Protein AF-A0A0U2YHE4-F1 (afdb_monomer)

Radius of gyration: 22.78 Å; Cα contacts (8 Å, |Δi|>4): 48; chains: 1; bounding box: 51×53×50 Å

Mean predicted aligned error: 12.99 Å

Foldseek 3Di:
DDDDDDDDDDDDPDPPPVPPPPPDDPDQDPVNVVVVVVVVVVVVVCVVDPPVVVVVVCPPPDPDDCPVVLCPDPVDDAADDDDDQADPVGGGPHVPDPPVVVVVVCVVVPHSD

pLDDT: mean 78.51, std 22.76, range [29.86, 98.0]

Sequence (113 aa):
MSSFVFLHCFCNPNFAFFAALRENFPMSTFLEEILKLKRRRVEEAKRQFKIQNLEFKIGADRPPHRLREALQNQNRINIIAEIKRASPSKGIINDKIDVAELAENYERGGACA

Secondary structure (DSSP, 8-state):
--------------TTSTTS------S--HHHHHHHHHHHHHHHHHHHS-HHHHHHHS-TTPPPP-HHHHT--TTS--------SEETTTEES-TT--HHHHHHHHHHTT---

Structure (mmCIF, N/CA/C/O backbone):
data_AF-A0A0U2YHE4-F1
#
_entry.id   AF-A0A0U2YHE4-F1
#
loop_
_atom_site.group_PDB
_atom_site.id
_atom_site.type_symbol
_atom_site.label_atom_id
_atom_site.label_alt_id
_atom_site.label_comp_id
_atom_site.label_asym_id
_atom_site.label_entity_id
_atom_site.label_seq_id
_atom_site.pdbx_PDB_ins_code
_atom_site.Cartn_x
_atom_site.Cartn_y
_atom_site.Cartn_z
_atom_site.occupancy
_atom_site.B_iso_or_equiv
_atom_site.auth_seq_id
_atom_site.auth_comp_id
_atom_site.auth_asym_id
_atom_site.auth_atom_id
_atom_site.pdbx_PDB_model_num
ATOM 1 N N . MET A 1 1 ? 10.563 37.715 27.245 1.00 35.75 1 MET A N 1
ATOM 2 C CA . MET A 1 1 ? 11.497 38.674 26.618 1.00 35.75 1 MET A CA 1
ATOM 3 C C . MET A 1 1 ? 12.772 37.906 26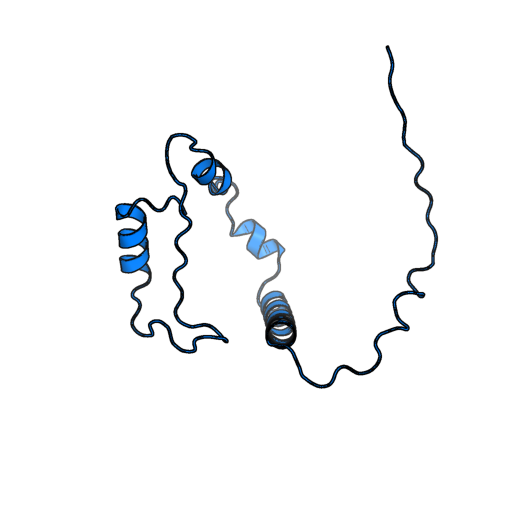.327 1.00 35.75 1 MET A C 1
ATOM 5 O O . MET A 1 1 ? 13.285 37.315 27.260 1.00 35.75 1 MET A O 1
ATOM 9 N N . SER A 1 2 ? 13.318 37.768 25.131 1.00 33.00 2 SER A N 1
ATOM 10 C CA . SER A 1 2 ? 12.967 38.170 23.766 1.00 33.00 2 SER A CA 1
ATOM 11 C C . SER A 1 2 ? 13.879 37.298 22.881 1.00 33.00 2 SER A C 1
ATOM 13 O O . SER A 1 2 ? 15.017 37.047 23.258 1.00 33.00 2 SER A O 1
ATOM 15 N N . SER A 1 3 ? 13.326 36.592 21.897 1.00 32.47 3 SER A N 1
ATOM 16 C CA . SER A 1 3 ? 13.393 36.946 20.466 1.00 32.47 3 SER A CA 1
ATOM 17 C C . SER A 1 3 ? 14.740 36.653 19.791 1.00 32.47 3 SER A C 1
ATOM 19 O O . SER A 1 3 ? 15.741 37.209 20.210 1.00 32.47 3 SER A O 1
ATOM 21 N N . PHE A 1 4 ? 14.662 35.865 18.699 1.00 34.75 4 PHE A N 1
ATOM 22 C CA . PHE A 1 4 ? 15.253 36.104 17.361 1.00 34.75 4 PHE A CA 1
ATOM 23 C C . PHE A 1 4 ? 16.783 36.359 17.269 1.00 34.75 4 PHE A C 1
ATOM 25 O O . PHE A 1 4 ? 17.360 37.076 18.061 1.00 34.75 4 PHE A O 1
ATOM 32 N N . VAL A 1 5 ? 17.562 35.864 16.304 1.00 31.47 5 VAL A N 1
ATOM 33 C CA . VAL A 1 5 ? 17.374 35.696 14.856 1.00 31.47 5 VAL A CA 1
ATOM 34 C C . VAL A 1 5 ? 18.430 34.671 14.401 1.00 31.47 5 VAL A C 1
ATOM 36 O O . VAL A 1 5 ? 19.601 34.832 14.735 1.00 31.47 5 VAL A O 1
ATOM 39 N N . PHE A 1 6 ? 18.072 33.668 13.594 1.00 29.86 6 PHE A N 1
ATOM 40 C CA . PHE A 1 6 ? 19.050 32.970 12.750 1.00 29.86 6 PHE A CA 1
ATOM 41 C C . PHE A 1 6 ? 18.666 33.225 11.295 1.00 29.86 6 PHE A C 1
ATOM 43 O O . PHE A 1 6 ? 17.744 32.618 10.757 1.00 29.86 6 PHE A O 1
ATOM 50 N N . LEU A 1 7 ? 19.355 34.180 10.680 1.00 32.72 7 LEU A N 1
ATOM 51 C CA . LEU A 1 7 ? 19.407 34.348 9.240 1.00 32.72 7 LEU A CA 1
ATOM 52 C C . LEU A 1 7 ? 20.836 34.750 8.905 1.00 32.72 7 LEU A C 1
ATOM 54 O O . LEU A 1 7 ? 21.238 35.868 9.199 1.00 32.72 7 LEU A O 1
ATOM 58 N N . HIS A 1 8 ? 21.584 33.849 8.280 1.00 34.75 8 HIS A N 1
ATOM 59 C CA . HIS A 1 8 ? 22.434 34.244 7.167 1.00 34.75 8 HIS A CA 1
ATOM 60 C C . HIS A 1 8 ? 22.691 33.045 6.257 1.00 34.75 8 HIS A C 1
ATOM 62 O O . HIS A 1 8 ? 23.377 32.084 6.590 1.00 34.75 8 HIS A O 1
ATOM 68 N N . CYS A 1 9 ? 22.064 33.139 5.092 1.00 33.16 9 CYS A N 1
ATOM 69 C CA . CYS A 1 9 ? 22.387 32.425 3.876 1.00 33.16 9 CYS A CA 1
ATOM 70 C C . CYS A 1 9 ? 23.797 32.834 3.426 1.00 33.16 9 CYS A C 1
ATOM 72 O O . CYS A 1 9 ? 24.056 34.032 3.347 1.00 33.16 9 CYS A O 1
ATOM 74 N N . PHE A 1 10 ? 24.671 31.875 3.109 1.00 32.09 10 PHE A N 1
ATOM 75 C CA . PHE A 1 10 ? 25.766 32.061 2.151 1.00 32.09 10 PHE A CA 1
ATOM 76 C C . PHE A 1 10 ? 26.147 30.718 1.510 1.00 32.09 10 PHE A C 1
ATOM 78 O O . PHE A 1 10 ? 26.428 29.734 2.192 1.00 32.09 10 PHE A O 1
ATOM 85 N N . CYS A 1 11 ? 26.128 30.708 0.175 1.00 39.50 11 CYS A N 1
ATOM 86 C CA . CYS A 1 11 ? 26.689 29.697 -0.716 1.00 39.50 11 CYS A CA 1
ATOM 87 C C . CYS A 1 11 ? 28.058 29.175 -0.257 1.00 39.50 11 CYS A C 1
ATOM 89 O O . CYS A 1 11 ? 28.942 29.974 0.049 1.00 39.50 11 CYS A O 1
ATOM 91 N N . ASN A 1 12 ? 28.298 27.865 -0.380 1.00 36.03 12 ASN A N 1
ATOM 92 C CA . ASN A 1 12 ? 29.659 27.358 -0.562 1.00 36.03 12 ASN A CA 1
ATOM 93 C C . ASN A 1 12 ? 29.691 26.190 -1.579 1.00 36.03 12 ASN A C 1
ATOM 95 O O . ASN A 1 12 ? 28.974 25.200 -1.398 1.00 36.03 12 ASN A O 1
ATOM 99 N N . PRO A 1 13 ? 30.477 26.307 -2.667 1.00 46.06 13 PRO A N 1
ATOM 100 C CA . PRO A 1 13 ? 30.578 25.327 -3.741 1.00 46.06 13 PRO A CA 1
ATOM 101 C C . PRO A 1 13 ? 31.508 24.180 -3.330 1.00 46.06 13 PRO A C 1
ATOM 103 O O . PRO A 1 13 ? 32.686 24.173 -3.653 1.00 46.06 13 PRO A O 1
ATOM 106 N N . ASN A 1 14 ? 30.985 23.181 -2.623 1.00 40.28 14 ASN A N 1
ATOM 107 C CA . ASN A 1 14 ? 31.725 21.939 -2.358 1.00 40.28 14 ASN A CA 1
ATOM 108 C C . ASN A 1 14 ? 30.852 20.687 -2.530 1.00 40.28 14 ASN A C 1
ATOM 110 O O . ASN A 1 14 ? 31.020 19.669 -1.863 1.00 40.28 14 ASN A O 1
ATOM 114 N N . PHE A 1 15 ? 29.937 20.739 -3.503 1.00 42.81 15 PHE A N 1
ATOM 115 C CA . PHE A 1 15 ? 29.129 19.589 -3.928 1.00 42.81 15 PHE A CA 1
ATOM 116 C C . PHE A 1 15 ? 29.961 18.479 -4.610 1.00 42.81 15 PHE A C 1
ATOM 118 O O . PHE A 1 15 ? 29.446 17.408 -4.914 1.00 42.81 15 PHE A O 1
ATOM 125 N N . ALA A 1 16 ? 31.261 18.704 -4.824 1.00 41.03 16 ALA A N 1
ATOM 126 C CA . ALA A 1 16 ? 32.180 17.733 -5.412 1.00 41.03 16 ALA A CA 1
ATOM 127 C C . ALA A 1 16 ? 32.846 16.787 -4.391 1.00 41.03 16 ALA A C 1
ATOM 129 O O . ALA A 1 16 ? 33.522 15.851 -4.806 1.00 41.03 16 ALA A O 1
ATOM 130 N N . PHE A 1 17 ? 32.656 16.973 -3.077 1.00 37.81 17 PHE A N 1
ATOM 131 C CA . PHE A 1 17 ? 33.340 16.137 -2.076 1.00 37.81 17 PHE A CA 1
ATOM 132 C C . PHE A 1 17 ? 32.585 14.843 -1.716 1.00 37.81 17 PHE A C 1
ATOM 134 O O . PHE A 1 17 ? 33.191 13.864 -1.296 1.00 37.81 17 PHE A O 1
ATOM 141 N N . PHE A 1 18 ? 31.270 14.775 -1.955 1.00 36.38 18 PHE A N 1
ATOM 142 C CA . PHE A 1 18 ? 30.472 13.569 -1.671 1.00 36.38 18 PHE A CA 1
ATOM 143 C C . PHE A 1 18 ? 30.493 12.511 -2.792 1.00 36.38 18 PHE A C 1
ATOM 145 O O . PHE A 1 18 ? 29.901 11.444 -2.638 1.00 36.38 18 PHE A O 1
ATOM 152 N N . ALA A 1 19 ? 31.172 12.773 -3.914 1.00 46.62 19 ALA A N 1
ATOM 153 C CA . ALA A 1 19 ? 31.195 11.875 -5.073 1.00 46.62 19 ALA A CA 1
ATOM 154 C C . ALA A 1 19 ? 32.300 10.797 -5.027 1.00 46.62 19 ALA A C 1
ATOM 156 O O . ALA A 1 19 ? 32.289 9.891 -5.857 1.00 46.62 19 ALA A O 1
ATOM 157 N N . ALA A 1 20 ? 33.233 10.862 -4.070 1.00 43.69 20 ALA A N 1
ATOM 158 C CA . ALA A 1 20 ? 34.458 10.052 -4.077 1.00 43.69 20 ALA A CA 1
ATOM 159 C C . ALA A 1 20 ? 34.496 8.892 -3.056 1.00 43.69 20 ALA A C 1
ATOM 161 O O . ALA A 1 20 ? 35.564 8.368 -2.770 1.00 43.69 20 ALA A O 1
ATOM 162 N N . LEU A 1 21 ? 33.348 8.461 -2.521 1.00 46.06 21 LEU A N 1
ATOM 163 C CA . LEU A 1 21 ? 33.246 7.304 -1.610 1.00 46.06 21 LEU A CA 1
ATOM 164 C C . LEU A 1 21 ? 32.124 6.340 -2.023 1.00 46.06 21 LEU A C 1
ATOM 166 O O . LEU A 1 21 ? 31.336 5.872 -1.204 1.00 46.06 21 LEU A O 1
ATOM 170 N N . ARG A 1 22 ? 32.034 6.024 -3.317 1.00 46.22 22 ARG A N 1
ATOM 171 C CA . ARG A 1 22 ? 31.219 4.894 -3.782 1.00 46.22 22 ARG A CA 1
ATOM 172 C C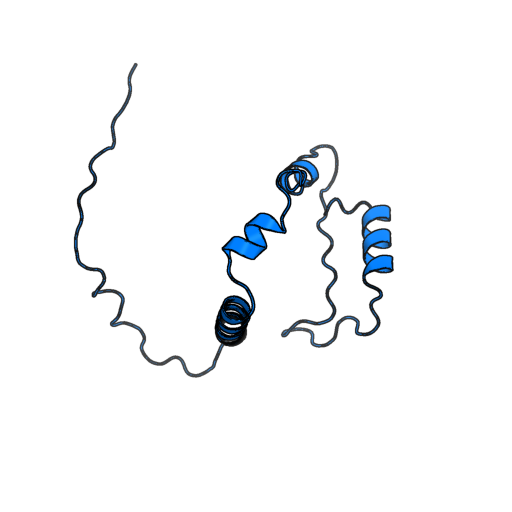 . ARG A 1 22 ? 32.128 3.777 -4.285 1.00 46.22 22 ARG A C 1
ATOM 174 O O . ARG A 1 22 ? 32.095 3.410 -5.455 1.00 46.22 22 ARG A O 1
ATOM 181 N N . GLU A 1 23 ? 32.959 3.266 -3.380 1.00 54.22 23 GLU A N 1
ATOM 182 C CA . GLU A 1 23 ? 33.658 2.000 -3.582 1.00 54.22 23 GLU A CA 1
ATOM 183 C C . GLU A 1 23 ? 32.649 0.837 -3.602 1.00 54.22 23 GLU A C 1
ATOM 185 O O . GLU A 1 23 ? 31.774 0.726 -2.745 1.00 54.22 23 GLU A O 1
ATOM 190 N N . ASN A 1 24 ? 32.755 0.029 -4.658 1.00 56.16 24 ASN A N 1
ATOM 191 C CA . ASN A 1 24 ? 32.331 -1.364 -4.834 1.00 56.16 24 ASN A CA 1
ATOM 192 C C . ASN A 1 24 ? 31.340 -1.968 -3.815 1.00 56.16 24 ASN A C 1
ATOM 194 O O . ASN A 1 24 ? 31.743 -2.582 -2.832 1.00 56.16 24 ASN A O 1
ATOM 198 N N . PHE A 1 25 ? 30.047 -1.959 -4.157 1.00 52.91 25 PHE A N 1
ATOM 199 C CA . PHE A 1 25 ? 29.059 -2.882 -3.581 1.00 52.91 25 PHE A CA 1
ATOM 200 C C . PHE A 1 25 ? 28.581 -3.875 -4.655 1.00 52.91 25 PHE A C 1
ATOM 202 O O . PHE A 1 25 ? 27.804 -3.493 -5.535 1.00 52.91 25 PHE A O 1
ATOM 209 N N . PRO A 1 26 ? 29.037 -5.141 -4.628 1.00 62.56 26 PRO A N 1
ATOM 210 C CA . PRO A 1 26 ? 28.501 -6.194 -5.477 1.00 62.56 26 PRO A CA 1
ATOM 211 C C . PRO A 1 26 ? 27.258 -6.812 -4.818 1.00 62.56 26 PRO A C 1
ATOM 213 O O . PRO A 1 26 ? 27.376 -7.546 -3.844 1.00 62.56 26 PRO A O 1
ATOM 216 N N . MET A 1 27 ? 26.087 -6.455 -5.359 1.00 56.00 27 MET A N 1
ATOM 217 C CA . MET A 1 27 ? 24.766 -7.123 -5.362 1.00 56.00 27 MET A CA 1
ATOM 218 C C . MET A 1 27 ? 23.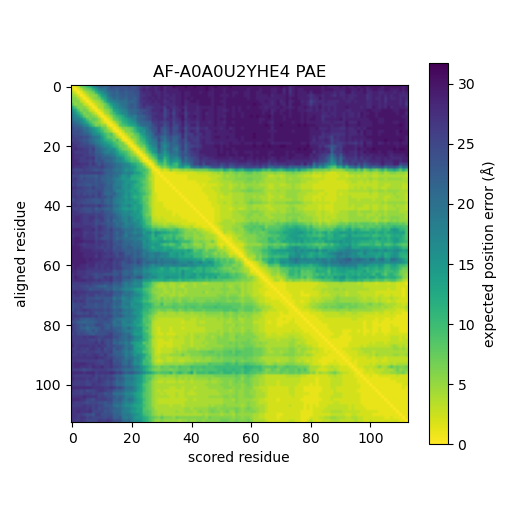696 -6.024 -5.394 1.00 56.00 27 MET A C 1
ATOM 220 O O . MET A 1 27 ? 23.585 -5.255 -4.440 1.00 56.00 27 MET A O 1
ATOM 224 N N . SER A 1 28 ? 22.912 -5.924 -6.477 1.00 70.69 28 SER A N 1
ATOM 225 C CA . SER A 1 28 ? 21.809 -4.957 -6.522 1.00 70.69 28 SER A CA 1
ATOM 226 C C . SER A 1 28 ? 20.805 -5.280 -5.427 1.00 70.69 28 SER A C 1
ATOM 228 O O . SER A 1 28 ? 20.275 -6.387 -5.351 1.00 70.69 28 SER A O 1
ATOM 230 N N 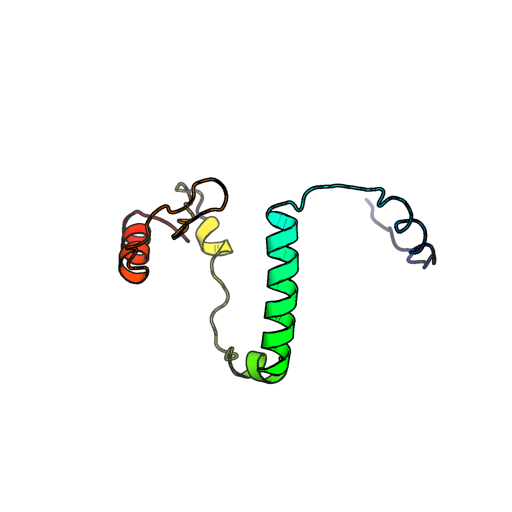. THR A 1 29 ? 20.530 -4.308 -4.564 1.00 89.81 29 THR A N 1
ATOM 231 C CA . THR A 1 29 ? 19.437 -4.470 -3.602 1.00 89.81 29 THR A CA 1
ATOM 232 C 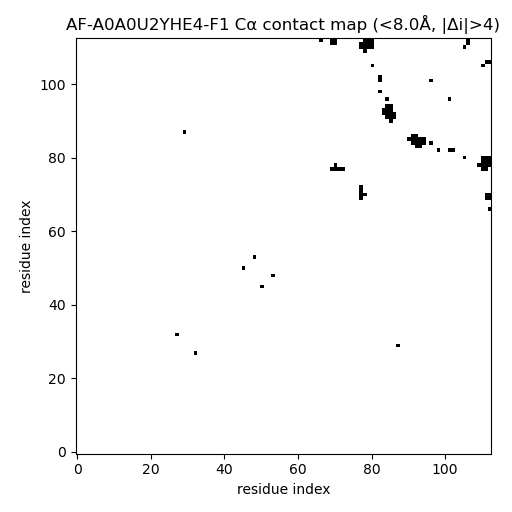C . THR A 1 29 ? 18.096 -4.439 -4.341 1.00 89.81 29 THR A C 1
ATOM 234 O O . THR A 1 29 ? 17.959 -3.767 -5.368 1.00 89.81 29 THR A O 1
ATOM 237 N N . PHE A 1 30 ? 17.056 -5.075 -3.787 1.00 89.88 30 PHE A N 1
ATOM 238 C CA . PHE A 1 30 ? 15.693 -4.945 -4.327 1.00 89.88 30 PHE A CA 1
ATOM 239 C C . PHE A 1 30 ? 15.268 -3.475 -4.473 1.00 89.88 30 PHE A C 1
ATOM 241 O O . PHE A 1 30 ? 14.572 -3.115 -5.421 1.00 89.88 30 PHE A O 1
ATOM 248 N N . LEU A 1 31 ? 15.711 -2.601 -3.562 1.00 92.38 31 LEU A N 1
ATOM 249 C CA . LEU A 1 31 ? 15.433 -1.171 -3.652 1.00 92.38 31 LEU A CA 1
ATOM 250 C C . LEU A 1 31 ? 16.130 -0.527 -4.859 1.00 92.38 31 LEU A C 1
ATOM 252 O O . LEU A 1 31 ? 15.500 0.243 -5.581 1.00 92.38 31 LEU A O 1
ATOM 256 N N . GLU A 1 32 ? 17.398 -0.845 -5.118 1.00 93.75 32 GLU A N 1
ATOM 257 C CA . GLU A 1 32 ? 18.123 -0.331 -6.287 1.00 93.75 32 GLU A CA 1
ATOM 258 C C . GLU A 1 32 ? 17.481 -0.777 -7.605 1.00 93.75 32 GLU A C 1
ATOM 260 O O . GLU A 1 32 ? 17.366 0.024 -8.539 1.00 93.75 32 GLU A O 1
ATOM 265 N N . GLU A 1 33 ? 16.993 -2.015 -7.672 1.00 92.88 33 GLU A N 1
ATOM 266 C CA . GLU A 1 33 ? 16.244 -2.525 -8.822 1.00 92.88 33 GLU A CA 1
ATOM 267 C C . GLU A 1 33 ? 14.923 -1.772 -9.024 1.00 92.88 33 GLU A C 1
ATOM 269 O O . GLU A 1 33 ? 14.638 -1.304 -10.134 1.00 92.88 33 GLU A O 1
ATOM 274 N N . ILE A 1 34 ? 14.156 -1.567 -7.944 1.00 93.94 34 ILE A N 1
ATOM 275 C CA . ILE A 1 34 ? 12.923 -0.767 -7.960 1.00 93.94 34 ILE A CA 1
ATOM 276 C C . ILE A 1 34 ? 13.217 0.656 -8.449 1.00 93.94 34 ILE A C 1
ATOM 278 O O . ILE A 1 34 ? 12.499 1.168 -9.312 1.00 93.94 34 ILE A O 1
ATOM 282 N N . LEU A 1 35 ? 14.281 1.292 -7.950 1.00 95.81 35 LEU A N 1
ATOM 283 C CA . LEU A 1 35 ? 14.672 2.647 -8.343 1.00 95.81 35 LEU A CA 1
ATOM 284 C C . LEU A 1 35 ? 15.071 2.716 -9.820 1.00 95.81 35 LEU A C 1
ATOM 286 O O . LEU A 1 35 ? 14.618 3.609 -10.541 1.00 95.81 35 LEU A O 1
ATOM 290 N N . LYS A 1 36 ? 15.886 1.767 -10.294 1.00 95.88 36 LYS A N 1
ATOM 291 C CA . LYS A 1 36 ? 16.319 1.683 -11.696 1.00 95.88 36 LYS A CA 1
ATOM 292 C C .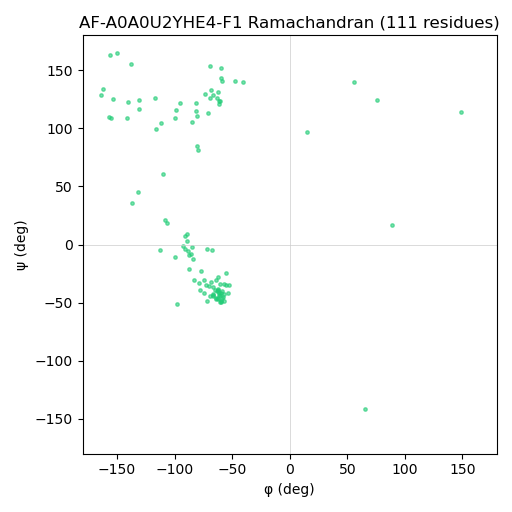 LYS A 1 36 ? 15.121 1.557 -12.636 1.00 95.88 36 LYS A C 1
ATOM 294 O O . LYS A 1 36 ? 15.046 2.283 -13.628 1.00 95.88 36 LYS A O 1
ATOM 299 N N . LEU A 1 37 ? 14.168 0.685 -12.308 1.00 96.19 37 LEU A N 1
ATOM 300 C CA . LEU A 1 37 ? 12.957 0.486 -13.101 1.00 96.19 37 LEU A CA 1
ATOM 301 C C . LEU A 1 37 ? 12.020 1.699 -13.038 1.00 96.19 37 LEU A C 1
ATOM 303 O O . LEU A 1 37 ? 11.506 2.135 -14.068 1.00 96.19 37 LEU A O 1
ATOM 307 N N . LYS A 1 38 ? 11.808 2.274 -11.847 1.00 96.25 38 LYS A N 1
ATOM 308 C CA . LYS A 1 38 ? 10.917 3.426 -11.666 1.00 96.25 38 LYS A CA 1
ATOM 309 C C . LYS A 1 38 ? 11.412 4.646 -12.442 1.00 96.25 38 LYS A C 1
ATOM 311 O O . LYS A 1 38 ? 10.591 5.305 -13.070 1.00 96.25 38 LYS A O 1
ATOM 316 N N . ARG A 1 39 ? 12.727 4.903 -12.472 1.00 96.88 39 ARG A N 1
ATOM 317 C CA . ARG A 1 39 ? 13.315 5.988 -13.279 1.00 96.88 39 ARG A CA 1
ATOM 318 C C . ARG A 1 39 ? 12.968 5.845 -14.760 1.00 96.88 39 ARG A C 1
ATOM 320 O O . ARG A 1 39 ? 12.465 6.796 -15.343 1.00 96.88 39 ARG A O 1
ATOM 327 N N . ARG A 1 40 ? 13.151 4.655 -15.346 1.00 96.81 40 ARG A N 1
ATOM 328 C CA . ARG A 1 40 ? 12.784 4.406 -16.754 1.00 96.81 40 ARG A CA 1
ATOM 329 C C . ARG A 1 40 ? 11.296 4.644 -17.007 1.00 96.81 40 ARG A C 1
ATOM 331 O O . ARG A 1 40 ? 10.957 5.403 -17.904 1.00 96.81 40 ARG A O 1
ATOM 338 N N . ARG A 1 41 ? 10.426 4.081 -16.158 1.00 95.75 41 ARG A N 1
ATOM 339 C CA . ARG A 1 41 ? 8.964 4.241 -16.270 1.00 95.75 41 ARG A CA 1
ATOM 340 C C . ARG A 1 41 ? 8.524 5.704 -16.197 1.00 95.75 41 ARG A C 1
ATOM 342 O O . ARG A 1 41 ? 7.623 6.108 -16.920 1.00 95.75 41 ARG A O 1
ATOM 349 N N . VAL A 1 42 ? 9.141 6.495 -15.319 1.00 94.56 42 VAL A N 1
ATOM 350 C CA . VAL A 1 42 ? 8.846 7.931 -15.201 1.00 94.56 42 VAL A CA 1
ATOM 351 C C . VAL A 1 42 ? 9.285 8.682 -16.456 1.00 94.56 42 VAL A C 1
ATOM 353 O O . VAL A 1 42 ? 8.523 9.503 -16.959 1.00 94.56 42 VAL A O 1
ATOM 356 N N . GLU A 1 43 ? 10.473 8.395 -16.990 1.00 94.25 43 GLU A N 1
ATOM 357 C CA . GLU A 1 43 ? 10.948 9.032 -18.225 1.00 94.25 43 GLU A CA 1
ATOM 358 C C . GLU A 1 43 ? 10.089 8.663 -19.443 1.00 94.25 43 GLU A C 1
ATOM 360 O O . GLU A 1 43 ? 9.767 9.527 -20.255 1.00 94.25 43 GLU A O 1
ATOM 365 N N . GLU A 1 44 ? 9.640 7.412 -19.545 1.00 93.94 44 GLU A N 1
ATOM 366 C CA . GLU A 1 44 ? 8.677 6.980 -20.565 1.00 93.94 44 GLU A CA 1
ATOM 367 C C . GLU A 1 44 ? 7.331 7.707 -20.420 1.00 93.94 44 GLU A C 1
ATOM 369 O O . GLU A 1 44 ? 6.815 8.252 -21.396 1.00 93.94 44 GLU A O 1
ATOM 374 N N . ALA A 1 45 ? 6.795 7.801 -19.198 1.00 90.62 45 ALA A N 1
ATOM 375 C CA . ALA A 1 45 ? 5.535 8.493 -18.934 1.00 90.62 45 ALA A CA 1
ATOM 376 C C . ALA A 1 45 ? 5.602 9.992 -19.278 1.00 90.62 45 ALA A C 1
ATOM 378 O O . ALA A 1 45 ? 4.661 10.526 -19.863 1.00 90.62 45 ALA A O 1
ATOM 379 N N . LYS A 1 46 ? 6.724 10.665 -18.986 1.00 89.31 46 LYS A N 1
ATOM 380 C CA . LYS A 1 46 ? 6.949 12.076 -19.355 1.00 89.31 46 LYS A CA 1
ATOM 381 C C . LYS A 1 46 ? 6.984 12.303 -20.867 1.00 89.31 46 LYS A C 1
ATOM 383 O O . LYS A 1 46 ? 6.615 13.379 -21.329 1.00 89.31 46 LYS A O 1
ATOM 388 N N . ARG A 1 47 ? 7.434 11.314 -21.648 1.00 88.88 47 ARG A N 1
ATOM 389 C CA . ARG A 1 47 ? 7.396 11.383 -23.120 1.00 88.88 47 ARG A CA 1
ATOM 390 C C . ARG A 1 47 ? 5.973 11.233 -23.652 1.00 88.88 47 ARG A C 1
ATOM 392 O O . ARG A 1 47 ? 5.633 11.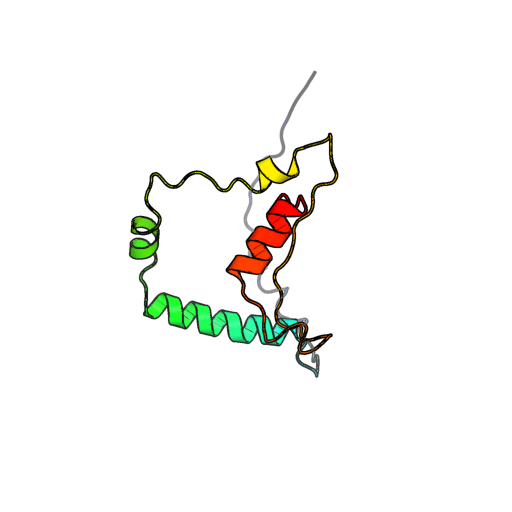869 -24.642 1.00 88.88 47 ARG A O 1
ATOM 399 N N . GLN A 1 48 ? 5.154 10.411 -22.997 1.00 86.81 48 GLN A N 1
ATOM 400 C CA . GLN A 1 48 ? 3.760 10.174 -23.385 1.00 86.81 48 GLN A CA 1
ATOM 401 C C . GLN A 1 48 ? 2.816 11.304 -22.950 1.00 86.81 48 GLN A C 1
ATOM 403 O O . GLN A 1 48 ? 1.861 11.615 -23.658 1.00 86.81 48 GLN A O 1
ATOM 408 N N . PHE A 1 49 ? 3.084 11.943 -21.809 1.00 81.69 49 PHE A N 1
ATOM 409 C CA . PHE A 1 49 ? 2.238 12.991 -21.246 1.00 81.69 49 PHE A CA 1
ATOM 410 C C . PHE A 1 49 ? 3.062 14.216 -20.854 1.00 81.69 49 PHE A C 1
ATOM 412 O O . PHE A 1 49 ? 3.958 14.143 -20.015 1.00 81.69 49 PHE A O 1
ATOM 419 N N . LYS A 1 50 ? 2.693 15.382 -21.394 1.00 81.88 50 LYS A N 1
ATOM 420 C CA . LYS A 1 50 ? 3.175 16.662 -20.865 1.00 81.88 50 LYS A CA 1
ATOM 421 C C . LYS A 1 50 ? 2.564 16.889 -19.484 1.00 81.88 50 LYS A C 1
ATOM 423 O O . LYS A 1 50 ? 1.353 16.759 -19.326 1.00 81.88 50 LYS A O 1
ATOM 428 N N . ILE A 1 51 ? 3.389 17.275 -18.512 1.00 79.12 51 ILE A N 1
ATOM 429 C CA . ILE A 1 51 ? 2.966 17.540 -17.124 1.00 79.12 51 ILE A CA 1
ATOM 430 C C . ILE A 1 51 ? 1.805 18.545 -17.071 1.00 79.12 51 ILE A C 1
ATOM 432 O O . ILE A 1 51 ? 0.822 18.298 -16.383 1.00 79.12 51 ILE A O 1
ATOM 436 N N . GLN A 1 52 ? 1.861 19.594 -17.894 1.00 74.25 52 GLN A N 1
ATOM 437 C CA . GLN A 1 52 ? 0.808 20.614 -18.026 1.00 74.25 52 GLN A CA 1
ATOM 438 C C . GLN A 1 52 ? -0.572 20.011 -18.358 1.00 74.25 52 GLN A C 1
ATOM 440 O O . GLN A 1 52 ? -1.602 20.469 -17.874 1.00 74.25 52 GLN A O 1
ATOM 445 N N . ASN A 1 53 ? -0.606 18.926 -19.140 1.00 76.75 53 ASN A N 1
ATOM 446 C CA . ASN A 1 53 ? -1.854 18.244 -19.484 1.00 76.75 53 ASN A CA 1
ATOM 447 C C . ASN A 1 53 ? -2.381 17.381 -18.326 1.00 76.75 53 ASN A C 1
ATOM 449 O O . ASN A 1 53 ? -3.564 17.050 -18.307 1.00 76.75 53 ASN A O 1
ATOM 453 N N . LEU A 1 54 ? -1.521 16.969 -17.389 1.00 75.75 54 LEU A N 1
ATOM 454 C CA . LEU A 1 54 ? -1.931 16.248 -16.181 1.00 75.75 54 LEU A CA 1
ATOM 455 C C . LEU A 1 54 ? -2.518 17.208 -15.147 1.00 75.75 54 LEU A C 1
ATOM 457 O O . LEU A 1 54 ? -3.525 16.872 -14.534 1.00 75.75 54 LEU A O 1
ATOM 461 N N . GLU A 1 55 ? -1.942 18.403 -15.009 1.00 72.00 55 GLU A N 1
ATOM 462 C CA . GLU A 1 55 ? -2.461 19.461 -14.133 1.00 72.00 55 GLU A CA 1
ATOM 463 C C . GLU A 1 55 ? -3.884 19.864 -14.529 1.00 72.00 55 GLU A C 1
ATOM 465 O O . GLU A 1 55 ? -4.748 19.953 -13.669 1.00 72.00 55 GLU A O 1
ATOM 470 N N . PHE A 1 56 ? -4.169 19.991 -15.829 1.00 67.12 56 PHE A N 1
ATOM 471 C CA . PHE A 1 56 ? -5.527 20.272 -16.308 1.00 67.12 56 PHE A CA 1
ATOM 472 C C . PHE A 1 56 ? -6.505 19.099 -16.096 1.00 67.12 56 PHE A C 1
ATOM 474 O O . PHE A 1 56 ? -7.695 19.305 -15.872 1.00 67.12 56 PHE A O 1
ATOM 481 N N . LYS A 1 57 ? -6.020 17.849 -16.168 1.00 67.50 57 LYS A N 1
ATOM 482 C CA . LYS A 1 57 ? -6.842 16.640 -15.958 1.00 67.50 57 LYS A CA 1
ATOM 483 C C . LYS A 1 57 ? -7.197 16.405 -14.494 1.00 67.50 57 LYS A C 1
ATOM 485 O O . LYS A 1 57 ? -8.239 15.819 -14.205 1.00 67.50 57 LYS A O 1
ATOM 490 N N . ILE A 1 58 ? -6.332 16.816 -13.573 1.00 70.81 58 ILE A N 1
ATOM 491 C CA . ILE A 1 58 ? -6.633 16.845 -12.145 1.00 70.81 58 ILE A CA 1
ATOM 492 C C . ILE A 1 58 ? -7.463 18.112 -11.934 1.00 70.81 58 ILE A C 1
ATOM 494 O O . ILE A 1 58 ? -6.923 19.163 -11.619 1.00 70.81 58 ILE A O 1
ATOM 498 N N . GLY A 1 59 ? -8.766 18.023 -12.217 1.00 65.44 59 GLY A N 1
ATOM 499 C CA . GLY A 1 59 ? -9.668 19.175 -12.182 1.00 65.44 59 GLY A CA 1
ATOM 500 C C . GLY A 1 59 ? -9.504 20.001 -10.903 1.00 65.44 59 GLY A C 1
ATOM 501 O O . GLY A 1 59 ? -9.330 19.440 -9.819 1.00 65.44 59 GLY A O 1
ATOM 502 N N . ALA A 1 60 ? -9.568 21.327 -11.045 1.00 65.81 60 ALA A N 1
ATOM 503 C CA . ALA A 1 60 ? -9.380 22.281 -9.950 1.00 65.81 60 ALA A CA 1
ATOM 504 C C . ALA A 1 60 ? -10.332 22.037 -8.760 1.00 65.81 60 ALA A C 1
ATOM 506 O O . ALA A 1 60 ? -9.986 22.351 -7.626 1.00 65.81 60 ALA A O 1
ATOM 507 N N . ASP A 1 61 ? -11.478 21.401 -9.014 1.00 72.00 61 ASP A N 1
ATOM 508 C CA . ASP A 1 61 ? -12.512 21.104 -8.017 1.00 72.00 61 ASP A CA 1
ATOM 509 C C . ASP A 1 61 ? -12.317 19.762 -7.295 1.00 72.00 61 ASP A C 1
ATOM 511 O O . ASP A 1 61 ? -13.204 19.300 -6.571 1.00 72.00 61 ASP A O 1
ATOM 515 N N . ARG A 1 62 ? -11.177 19.082 -7.482 1.00 74.81 62 ARG A N 1
ATOM 516 C CA . ARG A 1 62 ? -10.920 17.832 -6.766 1.00 74.81 62 ARG A CA 1
ATOM 517 C C . ARG A 1 62 ? -10.851 18.115 -5.259 1.00 74.81 62 ARG A C 1
ATOM 519 O O . ARG A 1 62 ? -10.018 18.921 -4.841 1.00 74.81 62 ARG A O 1
ATOM 526 N N . PRO A 1 63 ? -11.637 17.415 -4.421 1.00 74.94 63 PRO A N 1
ATOM 527 C CA . PRO A 1 63 ? -11.513 17.568 -2.982 1.00 74.94 63 PRO A CA 1
ATOM 528 C C . PRO A 1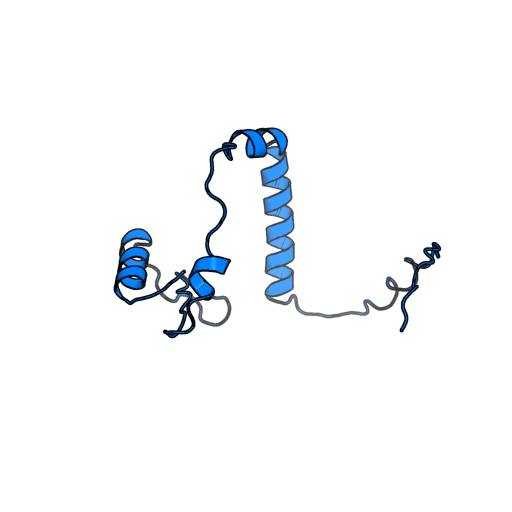 63 ? -10.089 17.196 -2.536 1.00 74.94 63 PRO A C 1
ATOM 530 O O . PRO A 1 63 ? -9.490 16.263 -3.091 1.00 74.94 63 PRO A O 1
ATOM 533 N N . PRO A 1 64 ? -9.530 17.906 -1.542 1.00 76.31 64 PRO A N 1
ATOM 534 C CA . PRO A 1 64 ? -8.194 17.624 -1.042 1.00 76.31 64 PRO A CA 1
ATOM 535 C C . PRO A 1 64 ? -8.101 16.190 -0.508 1.00 76.31 64 PRO A C 1
ATOM 537 O O . PRO A 1 64 ? -9.080 15.603 -0.044 1.00 76.31 64 PRO A O 1
ATOM 540 N N . HIS A 1 65 ? -6.901 15.610 -0.570 1.00 75.88 65 HIS A N 1
ATOM 541 C CA . HIS A 1 65 ? -6.662 14.270 -0.043 1.00 75.88 65 HIS A CA 1
ATOM 542 C C . HIS A 1 65 ? -6.949 14.217 1.464 1.00 75.88 65 HIS A C 1
ATOM 544 O O . HIS A 1 65 ? -6.330 14.930 2.250 1.00 75.88 65 HIS A O 1
ATOM 550 N N . ARG A 1 66 ? -7.845 13.312 1.867 1.00 87.12 66 ARG A N 1
ATOM 551 C CA . ARG A 1 66 ? -8.359 13.206 3.243 1.00 87.12 66 ARG A CA 1
ATOM 552 C C . ARG A 1 66 ? -7.580 12.260 4.155 1.00 87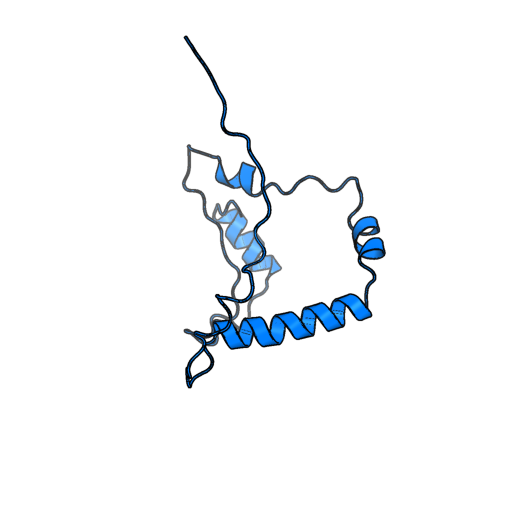.12 66 ARG A C 1
ATOM 554 O O . ARG A 1 66 ? -7.996 12.024 5.281 1.00 87.12 66 ARG A O 1
ATOM 561 N N . LEU A 1 67 ? -6.440 11.728 3.707 1.00 93.12 67 LEU A N 1
ATOM 562 C CA . LEU A 1 67 ? -5.675 10.740 4.479 1.00 93.12 67 LEU A CA 1
ATOM 563 C C . LEU A 1 67 ? -5.278 11.268 5.865 1.00 93.12 67 LEU A C 1
ATOM 565 O O . LEU A 1 67 ? -5.395 10.558 6.856 1.00 93.12 67 LEU A O 1
ATOM 569 N N . ARG A 1 68 ? -4.836 12.531 5.945 1.00 92.50 68 ARG A N 1
ATOM 570 C CA . ARG A 1 68 ? -4.493 13.157 7.228 1.00 92.50 68 ARG A CA 1
ATOM 571 C C . ARG A 1 68 ? -5.700 13.190 8.165 1.00 92.50 68 ARG A C 1
ATOM 573 O O . ARG A 1 68 ? -5.563 12.787 9.311 1.00 92.50 68 ARG A O 1
ATOM 580 N N . GLU A 1 69 ? -6.845 13.654 7.674 1.00 92.75 69 GLU A N 1
ATOM 581 C CA . GLU A 1 69 ? -8.088 13.755 8.450 1.00 92.75 69 GLU A CA 1
ATOM 582 C C . GLU A 1 69 ? -8.548 12.370 8.933 1.00 92.75 69 GLU A C 1
ATOM 584 O O . GLU A 1 69 ? -8.878 12.194 10.104 1.00 92.75 69 GLU A O 1
ATOM 589 N N . ALA A 1 70 ? -8.479 11.359 8.064 1.00 93.00 70 ALA A N 1
ATOM 590 C CA . ALA A 1 70 ? -8.866 9.985 8.375 1.00 93.00 70 ALA A CA 1
ATOM 591 C C . ALA A 1 70 ? -8.016 9.339 9.489 1.00 93.00 70 ALA A C 1
ATOM 593 O O . ALA A 1 70 ? -8.500 8.475 10.220 1.00 93.00 70 ALA A O 1
ATOM 594 N N . LEU A 1 71 ? -6.761 9.772 9.648 1.00 95.25 71 LEU A N 1
ATOM 595 C CA . LEU A 1 71 ? -5.821 9.263 10.654 1.00 95.25 71 LEU A CA 1
ATOM 596 C C . LEU A 1 71 ? -5.824 10.057 11.972 1.00 95.25 71 LEU A C 1
ATOM 598 O O . LEU A 1 71 ? -5.077 9.717 12.888 1.00 95.25 71 LEU A O 1
ATOM 602 N N . GLN A 1 72 ? -6.625 11.119 12.082 1.00 95.00 72 GLN A N 1
ATOM 603 C CA . GLN A 1 72 ? -6.638 12.008 13.251 1.00 95.00 72 GLN A CA 1
ATOM 604 C C . GLN A 1 72 ? -7.642 11.609 14.339 1.00 95.00 72 GLN A C 1
ATOM 606 O O . GLN A 1 72 ? -7.678 12.243 15.393 1.00 95.00 72 GLN A O 1
ATOM 611 N N . ASN A 1 73 ? -8.452 10.570 14.125 1.00 93.88 73 ASN A N 1
ATOM 612 C CA . ASN A 1 73 ? -9.441 10.149 15.111 1.00 93.88 73 ASN A CA 1
ATOM 613 C C . ASN A 1 73 ? -8.759 9.508 16.331 1.00 93.88 73 ASN A C 1
ATOM 615 O O . ASN A 1 73 ? -8.175 8.435 16.220 1.00 93.88 73 ASN A O 1
ATOM 619 N N . GLN A 1 74 ? -8.845 10.160 17.492 1.00 95.56 74 GLN A N 1
ATOM 620 C CA . GLN A 1 74 ? -8.236 9.687 18.743 1.00 95.56 74 GLN A CA 1
ATOM 621 C C . GLN A 1 74 ? -9.106 8.668 19.496 1.00 95.56 74 GLN A C 1
ATOM 623 O O . GLN A 1 74 ? -8.625 8.007 20.409 1.00 95.56 74 GLN A O 1
ATOM 628 N N . ASN A 1 75 ? -10.372 8.508 19.103 1.00 96.00 75 ASN A N 1
ATOM 629 C CA . ASN A 1 75 ? -11.335 7.635 19.779 1.00 96.00 75 ASN A CA 1
ATOM 630 C C . ASN A 1 75 ? -11.318 6.194 19.244 1.00 96.00 75 ASN A C 1
ATOM 632 O O . ASN A 1 75 ? -12.148 5.379 19.642 1.00 96.00 75 ASN A O 1
ATOM 636 N N . ARG A 1 76 ? -10.420 5.875 18.305 1.00 94.38 76 ARG A N 1
ATOM 637 C CA . ARG A 1 76 ? -10.279 4.539 17.714 1.00 94.38 76 ARG A CA 1
ATOM 638 C C . ARG A 1 76 ? -8.844 4.270 17.281 1.00 94.38 76 ARG A C 1
ATOM 640 O O . ARG A 1 76 ? -8.047 5.189 17.115 1.00 94.38 76 ARG A O 1
ATOM 647 N N . ILE A 1 77 ? -8.546 3.001 17.024 1.00 96.31 77 ILE A N 1
ATOM 648 C CA . ILE A 1 77 ? -7.336 2.615 16.298 1.00 96.31 77 ILE A CA 1
ATOM 649 C C . ILE A 1 77 ? -7.535 2.972 14.821 1.00 96.31 77 ILE A C 1
ATOM 651 O O . ILE A 1 77 ? -8.552 2.627 14.215 1.00 96.31 77 ILE A O 1
ATOM 655 N N . ASN A 1 78 ? -6.559 3.668 14.245 1.00 97.19 78 ASN A N 1
ATOM 656 C CA . ASN A 1 78 ? -6.563 4.042 12.836 1.00 97.19 78 ASN A CA 1
ATOM 657 C C . ASN A 1 78 ? -5.759 3.014 12.034 1.00 97.19 78 ASN A C 1
ATOM 659 O O . ASN A 1 78 ? -4.583 2.788 12.317 1.00 97.19 78 ASN A O 1
ATOM 663 N N . ILE A 1 79 ? -6.407 2.381 11.055 1.00 97.69 79 ILE A N 1
ATOM 664 C CA . ILE A 1 79 ? -5.842 1.293 10.250 1.00 97.69 79 ILE A CA 1
ATOM 665 C C . ILE A 1 79 ? -5.778 1.743 8.793 1.00 97.69 79 ILE A C 1
ATOM 667 O O . ILE A 1 79 ? -6.800 2.129 8.228 1.00 97.69 79 ILE A O 1
ATOM 671 N N . ILE A 1 80 ? -4.585 1.641 8.204 1.00 97.44 80 ILE A N 1
ATOM 672 C CA . ILE A 1 80 ? -4.372 1.735 6.757 1.00 97.44 80 ILE A CA 1
ATOM 673 C C . ILE A 1 80 ? -4.271 0.309 6.219 1.00 97.44 80 ILE A C 1
ATOM 675 O O . ILE A 1 80 ? -3.342 -0.417 6.588 1.00 97.44 80 ILE A O 1
ATOM 679 N N . ALA A 1 81 ? -5.212 -0.105 5.379 1.00 97.56 81 ALA A N 1
ATOM 680 C CA . ALA A 1 81 ? -5.265 -1.460 4.851 1.00 97.56 81 ALA A CA 1
ATOM 681 C C . ALA A 1 81 ? -4.670 -1.523 3.432 1.00 97.56 81 ALA A C 1
ATOM 683 O O . ALA A 1 81 ? -5.244 -1.040 2.460 1.00 97.56 81 ALA A O 1
ATOM 684 N N . GLU A 1 82 ? -3.487 -2.132 3.294 1.00 97.44 82 GLU A N 1
ATOM 685 C CA . GLU A 1 82 ? -2.806 -2.265 1.999 1.00 97.44 82 GLU A CA 1
ATOM 686 C C . GLU A 1 82 ? -3.361 -3.450 1.192 1.00 97.44 82 GLU A C 1
ATOM 688 O O . GLU A 1 82 ? -3.242 -4.608 1.595 1.00 97.44 82 GLU A O 1
ATOM 693 N N . ILE A 1 83 ? -3.864 -3.181 -0.014 1.00 96.88 83 ILE A N 1
ATOM 694 C CA . ILE A 1 83 ? -4.162 -4.222 -1.004 1.00 96.88 83 ILE A CA 1
ATOM 695 C C . ILE A 1 83 ? -2.863 -4.626 -1.714 1.00 96.88 83 ILE A C 1
ATOM 697 O O . ILE A 1 83 ? -2.312 -3.860 -2.508 1.00 96.88 83 ILE A O 1
ATOM 701 N N . LYS A 1 84 ? -2.372 -5.847 -1.457 1.00 95.00 84 LYS A N 1
ATOM 702 C CA . LYS A 1 84 ? -1.062 -6.313 -1.943 1.00 95.00 84 LYS A CA 1
ATOM 703 C C . LYS A 1 84 ? -1.120 -7.692 -2.604 1.00 95.00 84 LYS A C 1
ATOM 705 O O . LYS A 1 84 ? -1.356 -8.697 -1.943 1.00 95.00 84 LYS A O 1
ATOM 710 N N . ARG A 1 85 ? -0.809 -7.753 -3.906 1.00 95.94 85 ARG A N 1
ATOM 711 C CA . ARG A 1 85 ? -0.760 -9.010 -4.684 1.00 95.94 85 ARG A CA 1
ATOM 712 C C . ARG A 1 85 ? 0.473 -9.866 -4.373 1.00 95.94 85 ARG A C 1
ATOM 714 O O . ARG A 1 85 ? 0.366 -11.084 -4.277 1.00 95.94 85 ARG A O 1
ATOM 721 N N . ALA A 1 86 ? 1.643 -9.244 -4.241 1.00 95.00 86 ALA A N 1
ATOM 722 C CA . ALA A 1 86 ? 2.926 -9.920 -4.044 1.00 95.00 86 ALA A CA 1
ATOM 723 C C . ALA A 1 86 ? 3.948 -8.997 -3.356 1.00 95.00 86 ALA A C 1
ATOM 725 O O . ALA A 1 86 ? 3.791 -7.773 -3.358 1.00 95.00 86 ALA A O 1
ATOM 726 N N . SER A 1 87 ? 5.022 -9.564 -2.805 1.00 94.31 87 SER A N 1
ATOM 727 C CA . SER A 1 87 ? 6.199 -8.807 -2.358 1.00 94.31 87 SER A CA 1
ATOM 728 C C . SER A 1 87 ? 7.503 -9.517 -2.741 1.00 94.31 87 SER A C 1
ATOM 730 O O . SER A 1 87 ? 7.509 -10.740 -2.854 1.00 94.31 87 SER A O 1
ATOM 732 N N . PRO A 1 88 ? 8.632 -8.794 -2.883 1.00 89.94 88 PRO A N 1
ATOM 733 C CA . PRO A 1 88 ? 9.928 -9.429 -3.143 1.00 89.94 88 PRO A CA 1
ATOM 734 C C . PRO A 1 88 ? 10.322 -10.461 -2.078 1.00 89.94 88 PRO A C 1
ATOM 736 O O . PRO A 1 88 ? 10.938 -11.470 -2.390 1.00 89.94 88 PRO A O 1
ATOM 739 N N . SER A 1 89 ? 9.937 -10.223 -0.821 1.00 91.88 89 SER A N 1
ATOM 740 C CA . SER A 1 89 ? 10.274 -11.090 0.310 1.00 91.88 89 SER A CA 1
ATOM 741 C C . SER A 1 89 ? 9.358 -12.302 0.482 1.00 91.88 89 SER A C 1
ATOM 743 O O . SER A 1 89 ? 9.810 -13.317 1.001 1.00 91.88 89 SER A O 1
ATOM 745 N N . LYS A 1 90 ? 8.077 -12.208 0.101 1.00 91.88 90 LYS A N 1
ATOM 746 C CA . LYS A 1 90 ? 7.077 -13.274 0.303 1.00 91.88 90 LYS A CA 1
ATOM 747 C C . LYS A 1 90 ? 6.593 -13.921 -0.996 1.00 91.88 90 LYS A C 1
ATOM 749 O O . LYS A 1 90 ? 5.818 -14.866 -0.938 1.00 91.88 90 LYS A O 1
ATOM 754 N N . GLY A 1 91 ? 7.026 -13.430 -2.156 1.00 93.94 91 GLY A N 1
ATOM 755 C CA . GLY A 1 91 ? 6.499 -13.870 -3.443 1.00 93.94 91 GLY A CA 1
ATOM 756 C C . GLY A 1 91 ? 5.025 -13.490 -3.599 1.00 93.94 91 GLY A C 1
ATOM 757 O O . GLY A 1 91 ? 4.610 -12.402 -3.194 1.00 93.94 91 GLY A O 1
ATOM 758 N N . ILE A 1 92 ? 4.237 -14.374 -4.208 1.00 96.56 92 ILE A N 1
ATOM 759 C CA . ILE A 1 92 ? 2.795 -14.181 -4.403 1.00 96.56 92 ILE A CA 1
ATOM 760 C C . ILE A 1 92 ? 2.079 -14.273 -3.051 1.00 96.56 92 ILE A C 1
ATOM 762 O O . ILE A 1 92 ? 2.220 -15.258 -2.333 1.00 96.56 92 ILE A O 1
ATOM 766 N N . ILE A 1 93 ? 1.292 -13.248 -2.724 1.00 94.81 93 ILE A N 1
ATOM 767 C CA . ILE A 1 93 ? 0.467 -13.185 -1.511 1.00 94.81 93 ILE A CA 1
ATOM 768 C C . ILE A 1 93 ? -0.965 -13.597 -1.850 1.00 94.81 93 ILE A C 1
ATOM 770 O O . ILE A 1 93 ? -1.525 -14.474 -1.202 1.00 94.81 93 ILE A O 1
ATOM 774 N N . ASN A 1 94 ? -1.550 -12.989 -2.884 1.00 93.62 94 ASN A N 1
ATOM 775 C CA . ASN A 1 94 ? -2.852 -13.380 -3.413 1.00 93.62 94 ASN A CA 1
ATOM 776 C C . ASN A 1 94 ? -2.974 -12.922 -4.873 1.00 93.62 94 ASN A C 1
ATOM 778 O O . ASN A 1 94 ? -3.083 -11.729 -5.150 1.00 93.62 94 ASN A O 1
ATOM 782 N N . ASP A 1 95 ? -2.951 -13.872 -5.808 1.00 93.31 95 ASP A N 1
ATOM 783 C CA . ASP A 1 95 ? -3.010 -13.583 -7.248 1.00 93.31 95 ASP A CA 1
ATOM 784 C C . ASP A 1 95 ? -4.441 -13.440 -7.795 1.00 93.31 95 ASP A C 1
ATOM 786 O O . ASP A 1 95 ? -4.651 -13.016 -8.930 1.00 93.31 95 ASP A O 1
ATOM 790 N N . LYS A 1 96 ? -5.442 -13.760 -6.968 1.00 94.31 96 LYS A N 1
ATOM 791 C CA . LYS A 1 96 ? -6.867 -13.743 -7.322 1.00 94.31 96 LYS A CA 1
ATOM 792 C C . LYS A 1 96 ? -7.622 -12.585 -6.656 1.00 94.31 96 LYS A C 1
ATOM 794 O O . LYS A 1 96 ? -8.833 -12.668 -6.504 1.00 94.31 96 LYS A O 1
ATOM 799 N N . ILE A 1 97 ? -6.917 -11.533 -6.224 1.00 92.00 97 ILE A N 1
ATOM 800 C CA . ILE A 1 97 ? -7.536 -10.355 -5.595 1.00 92.00 97 ILE A CA 1
ATOM 801 C C . ILE A 1 97 ? -8.497 -9.679 -6.579 1.00 92.00 97 ILE A C 1
ATOM 803 O O . ILE A 1 97 ? -8.054 -9.175 -7.615 1.00 92.00 97 ILE A O 1
ATOM 807 N N . ASP A 1 98 ? -9.768 -9.579 -6.188 1.00 96.38 98 ASP A N 1
ATOM 808 C CA . ASP A 1 98 ? -10.650 -8.505 -6.637 1.00 96.38 98 ASP A CA 1
ATOM 809 C C . ASP A 1 98 ? -10.364 -7.258 -5.786 1.00 96.38 98 ASP A C 1
ATOM 811 O O . ASP A 1 98 ? -10.523 -7.254 -4.563 1.00 96.38 98 ASP A O 1
ATOM 815 N N . VAL A 1 99 ? -9.853 -6.209 -6.432 1.00 96.44 99 VAL A N 1
ATOM 816 C CA . VAL A 1 99 ? -9.415 -4.984 -5.749 1.00 96.44 99 VAL A CA 1
ATOM 817 C C . VAL A 1 99 ? -10.605 -4.197 -5.206 1.00 96.44 99 VAL A C 1
ATOM 819 O O . VAL A 1 99 ? -10.483 -3.598 -4.141 1.00 96.44 99 VAL A O 1
ATOM 822 N N . ALA A 1 100 ? -11.734 -4.192 -5.919 1.00 97.38 100 ALA A N 1
ATOM 823 C CA . ALA A 1 100 ? -12.915 -3.445 -5.506 1.00 97.38 100 ALA A CA 1
ATOM 824 C C . ALA A 1 100 ? -13.561 -4.117 -4.293 1.00 97.38 100 ALA A C 1
ATOM 826 O O . ALA A 1 100 ? -13.771 -3.471 -3.268 1.00 97.38 100 ALA A O 1
ATOM 827 N N . GLU A 1 101 ? -13.763 -5.433 -4.369 1.00 97.31 101 GLU A N 1
ATOM 828 C CA . GLU A 1 101 ? -14.342 -6.202 -3.268 1.00 97.31 101 GLU A CA 1
ATOM 829 C C . GLU A 1 101 ? -13.475 -6.118 -2.001 1.00 97.31 101 GLU A C 1
ATOM 831 O O . GLU A 1 101 ? -13.980 -5.916 -0.894 1.00 97.31 101 GLU A O 1
ATOM 836 N N . LEU A 1 102 ? -12.149 -6.240 -2.141 1.00 96.88 102 LEU A N 1
ATOM 837 C CA . LEU A 1 102 ? -11.240 -6.168 -0.999 1.00 96.88 102 LEU A CA 1
ATOM 838 C C . LEU A 1 102 ? -11.213 -4.771 -0.363 1.00 96.88 102 LEU A C 1
ATOM 840 O O . LEU A 1 102 ? -11.153 -4.671 0.862 1.00 96.88 102 LEU A O 1
ATOM 844 N N . ALA A 1 103 ? -11.300 -3.708 -1.168 1.00 97.12 103 ALA A N 1
ATOM 845 C CA . ALA A 1 103 ? -11.395 -2.342 -0.661 1.00 97.12 103 ALA A CA 1
ATOM 846 C C . ALA A 1 103 ? -12.667 -2.140 0.178 1.00 97.12 103 ALA A C 1
ATOM 848 O O . ALA A 1 103 ? -12.581 -1.646 1.302 1.00 97.12 103 ALA A O 1
ATOM 849 N N . GLU A 1 104 ? -13.825 -2.593 -0.312 1.00 98.00 104 GLU A N 1
ATOM 850 C CA . GLU A 1 104 ? -15.075 -2.525 0.452 1.00 98.00 104 GLU A CA 1
ATOM 851 C C . GLU A 1 104 ? -15.017 -3.358 1.736 1.00 98.00 104 GLU A C 1
ATOM 853 O O . GLU A 1 104 ? -15.518 -2.949 2.783 1.00 98.00 104 GLU A O 1
ATOM 858 N N . ASN A 1 105 ? -14.403 -4.541 1.675 1.00 97.75 105 ASN A N 1
ATOM 859 C CA . ASN A 1 105 ? -14.209 -5.387 2.847 1.00 97.75 105 ASN A CA 1
ATOM 860 C C . ASN A 1 105 ? -13.353 -4.689 3.913 1.00 97.75 105 ASN A C 1
ATOM 862 O O . ASN A 1 105 ? -13.680 -4.761 5.098 1.00 97.75 105 ASN A O 1
ATOM 866 N N . TYR A 1 106 ? -12.287 -3.989 3.516 1.00 97.88 106 TYR A N 1
ATOM 867 C CA . TYR A 1 106 ? -11.463 -3.205 4.437 1.00 97.88 106 TYR A CA 1
ATOM 868 C C . TYR A 1 106 ? -12.216 -2.016 5.029 1.00 97.88 106 TYR A C 1
ATOM 870 O O . TYR A 1 106 ? -12.141 -1.800 6.240 1.00 97.88 106 TYR A O 1
ATOM 878 N N . GLU A 1 107 ? -12.991 -1.295 4.219 1.00 97.00 107 GLU A N 1
ATOM 879 C CA . GLU A 1 107 ? -13.834 -0.198 4.695 1.00 97.00 107 GLU A CA 1
ATOM 880 C C . GLU A 1 107 ? -14.868 -0.690 5.720 1.00 97.00 107 GLU A C 1
ATOM 882 O O . GLU A 1 107 ? -14.933 -0.167 6.835 1.00 97.00 107 GLU A O 1
ATOM 887 N N . ARG A 1 108 ? -15.607 -1.767 5.406 1.00 97.88 108 ARG A N 1
ATOM 888 C CA . ARG A 1 108 ? -16.551 -2.411 6.341 1.00 97.88 108 ARG A CA 1
ATOM 889 C C . ARG A 1 108 ? -15.864 -2.926 7.605 1.00 97.88 108 ARG A C 1
ATOM 891 O O . ARG A 1 108 ? -16.455 -2.889 8.681 1.00 97.88 108 ARG A O 1
ATOM 898 N N . GLY A 1 109 ? -14.621 -3.385 7.482 1.00 97.12 109 GLY A N 1
ATOM 899 C CA . GLY A 1 109 ? -13.778 -3.819 8.596 1.00 97.12 109 GLY A CA 1
ATOM 900 C C . GLY A 1 109 ? -13.256 -2.679 9.478 1.00 97.12 109 GLY A C 1
ATOM 901 O O . GLY A 1 109 ? -12.605 -2.947 10.486 1.00 97.12 109 GLY A O 1
ATOM 902 N N . GLY A 1 110 ? -13.531 -1.419 9.129 1.00 96.31 110 GLY A N 1
ATOM 903 C CA . GLY A 1 110 ? -13.132 -0.252 9.910 1.00 96.31 110 GLY A CA 1
ATOM 904 C C . GLY A 1 110 ? -11.752 0.308 9.560 1.00 96.31 110 GLY A C 1
ATOM 905 O O . GLY A 1 110 ? -11.213 1.105 10.337 1.00 96.31 110 GLY A O 1
ATOM 906 N N . ALA A 1 111 ? -11.177 -0.051 8.407 1.00 97.31 111 ALA A N 1
ATOM 907 C CA . ALA A 1 111 ? -10.033 0.680 7.866 1.00 97.31 111 ALA A CA 1
ATOM 908 C C . ALA A 1 111 ? -10.419 2.151 7.640 1.00 97.31 111 ALA A C 1
ATOM 910 O O . ALA A 1 111 ? -11.548 2.460 7.258 1.00 97.31 111 ALA A O 1
ATOM 911 N N . CYS A 1 112 ? -9.512 3.079 7.940 1.00 94.75 112 CYS A N 1
ATOM 912 C CA . CYS A 1 112 ? -9.719 4.500 7.641 1.00 94.75 112 CYS A CA 1
ATOM 913 C C . CYS A 1 112 ? -9.002 4.951 6.368 1.00 94.75 112 CYS A C 1
ATOM 915 O O . CYS A 1 112 ? -9.258 6.065 5.909 1.00 94.75 112 CYS A O 1
ATOM 917 N N . ALA A 1 113 ? -8.121 4.117 5.809 1.00 93.19 113 ALA A N 1
ATOM 918 C CA . ALA A 1 113 ? -7.416 4.370 4.559 1.00 93.19 113 ALA A CA 1
ATOM 919 C C . ALA A 1 113 ? -6.968 3.076 3.876 1.00 93.19 113 ALA A C 1
ATOM 921 O O . ALA A 1 113 ? -6.833 2.049 4.583 1.00 93.19 113 ALA A O 1
#

Solvent-accessible surface area (backbone atoms only — not comparable to full-atom values): 7620 Å² total; per-residue (Å²): 139,80,82,90,84,92,83,82,90,76,91,77,97,59,84,74,70,80,71,79,79,79,77,87,78,96,69,85,46,73,64,55,52,51,50,57,52,47,53,53,52,50,55,53,48,52,73,76,40,59,66,73,62,50,56,65,66,57,47,92,83,60,77,77,85,53,65,68,67,47,61,63,54,83,91,53,84,70,38,72,64,82,91,64,48,58,43,96,89,70,43,75,70,41,90,80,71,56,67,68,63,51,50,53,51,38,47,75,70,56,36,55,78